Protein AF-I4GQU3-F1 (afdb_monomer)

Structure (mmCIF, N/CA/C/O backbone):
data_AF-I4GQU3-F1
#
_entry.id   AF-I4GQU3-F1
#
loop_
_atom_site.group_PDB
_atom_site.id
_at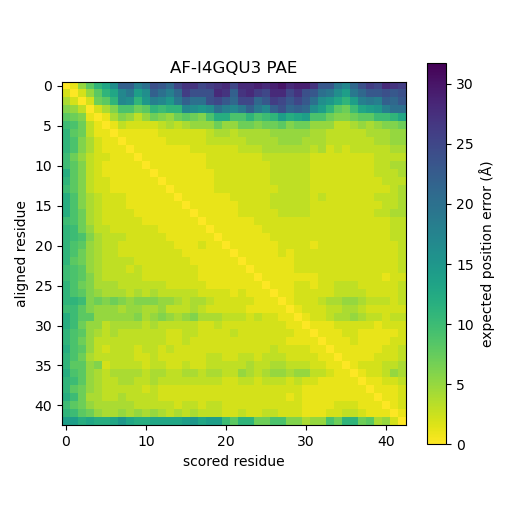om_site.type_symbol
_atom_site.label_atom_id
_atom_site.label_alt_id
_atom_site.label_comp_id
_atom_site.label_asym_id
_atom_site.label_entity_id
_atom_site.label_seq_id
_atom_site.pdbx_PDB_ins_code
_atom_site.Cartn_x
_atom_site.Cartn_y
_atom_site.Cartn_z
_atom_site.occupancy
_atom_site.B_iso_or_equiv
_atom_site.auth_seq_id
_atom_site.auth_comp_id
_atom_site.auth_asym_id
_atom_site.auth_atom_id
_atom_site.pdbx_PDB_model_num
ATOM 1 N N . MET A 1 1 ? 1.038 -16.484 -20.076 1.00 41.75 1 MET A N 1
ATOM 2 C CA . MET A 1 1 ? 0.806 -16.050 -18.686 1.00 41.75 1 MET A CA 1
ATOM 3 C C . MET A 1 1 ? 2.151 -15.669 -18.102 1.00 41.75 1 MET A C 1
ATOM 5 O O . MET A 1 1 ? 2.982 -16.545 -17.914 1.00 41.75 1 MET A O 1
ATOM 9 N N . THR A 1 2 ? 2.426 -14.379 -17.944 1.00 45.34 2 THR A N 1
ATOM 10 C CA . THR A 1 2 ? 3.597 -13.919 -17.192 1.00 45.34 2 THR A CA 1
ATOM 11 C C . THR A 1 2 ? 3.301 -14.159 -15.715 1.00 45.34 2 THR A C 1
ATOM 13 O O . THR A 1 2 ? 2.228 -13.800 -15.238 1.00 45.34 2 THR A O 1
ATOM 16 N N . THR A 1 3 ? 4.198 -14.828 -14.993 1.00 53.03 3 THR A N 1
ATOM 17 C CA . THR A 1 3 ? 4.150 -14.885 -13.525 1.00 53.03 3 THR A CA 1
ATOM 18 C C . THR A 1 3 ? 3.973 -13.458 -13.008 1.00 53.03 3 THR A C 1
ATOM 20 O O . THR A 1 3 ? 4.794 -12.599 -13.328 1.00 53.03 3 THR A O 1
ATOM 23 N N . GLY A 1 4 ? 2.858 -13.200 -12.315 1.00 64.25 4 GLY A N 1
ATOM 24 C CA . GLY A 1 4 ? 2.297 -11.880 -11.994 1.00 64.25 4 GLY A CA 1
ATOM 25 C C . GLY A 1 4 ? 3.091 -11.049 -10.985 1.00 64.25 4 GLY A C 1
ATOM 26 O O . GLY A 1 4 ? 2.511 -10.453 -10.081 1.00 64.25 4 GLY A O 1
ATOM 27 N N . ASN A 1 5 ? 4.409 -11.001 -11.137 1.00 82.31 5 ASN A N 1
ATOM 28 C CA . ASN A 1 5 ? 5.299 -10.235 -10.285 1.00 82.31 5 ASN A CA 1
ATOM 29 C C . ASN A 1 5 ? 5.033 -8.736 -10.471 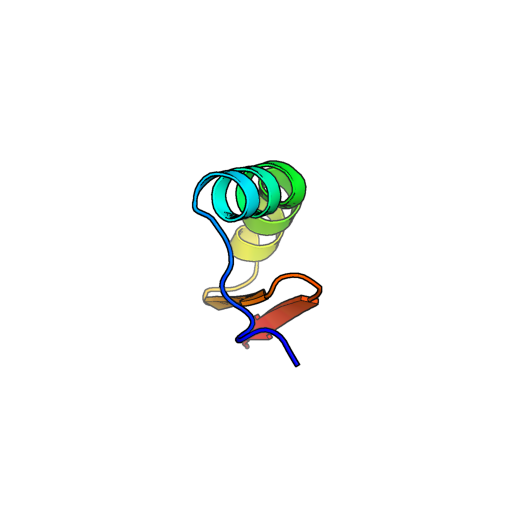1.00 82.31 5 ASN A C 1
ATOM 31 O O . ASN A 1 5 ? 4.803 -8.244 -11.579 1.00 82.31 5 ASN A O 1
ATOM 35 N N . ILE A 1 6 ? 5.017 -8.012 -9.361 1.00 86.50 6 ILE A N 1
ATOM 36 C CA . ILE A 1 6 ? 5.045 -6.555 -9.345 1.00 86.50 6 ILE A CA 1
ATOM 37 C C . ILE A 1 6 ? 6.492 -6.125 -9.158 1.00 86.50 6 ILE A C 1
ATOM 39 O O . ILE A 1 6 ? 7.201 -6.668 -8.312 1.00 86.50 6 ILE A O 1
ATOM 43 N N . THR A 1 7 ? 6.963 -5.211 -9.998 1.00 91.12 7 THR A N 1
ATOM 44 C CA . THR A 1 7 ? 8.270 -4.589 -9.791 1.00 91.12 7 THR A CA 1
ATOM 45 C C . THR A 1 7 ? 8.201 -3.653 -8.586 1.00 91.12 7 THR A C 1
ATOM 47 O O . THR A 1 7 ? 7.131 -3.152 -8.243 1.00 91.12 7 THR A O 1
ATOM 50 N N . ASN A 1 8 ? 9.340 -3.366 -7.955 1.00 92.12 8 ASN A N 1
ATOM 51 C CA . ASN A 1 8 ? 9.371 -2.441 -6.815 1.00 92.12 8 ASN A CA 1
ATOM 52 C C . ASN A 1 8 ? 8.835 -1.051 -7.189 1.00 92.12 8 ASN A C 1
ATOM 54 O O . ASN A 1 8 ? 8.087 -0.459 -6.423 1.00 92.12 8 ASN A O 1
ATOM 58 N N . VAL A 1 9 ? 9.139 -0.575 -8.400 1.00 94.44 9 VAL A N 1
ATOM 59 C CA . VAL A 1 9 ? 8.656 0.722 -8.897 1.00 94.44 9 VAL A CA 1
ATOM 60 C C . VAL A 1 9 ? 7.132 0.733 -9.040 1.00 94.44 9 VAL A C 1
ATOM 62 O O . VAL A 1 9 ? 6.473 1.688 -8.637 1.00 94.44 9 VAL A O 1
ATOM 65 N N . GLU A 1 10 ? 6.546 -0.336 -9.581 1.00 92.81 10 GLU A N 1
ATOM 66 C CA . GLU A 1 10 ? 5.088 -0.464 -9.663 1.00 92.81 10 GLU A CA 1
ATOM 67 C C . GLU A 1 10 ? 4.447 -0.593 -8.278 1.00 92.81 10 GLU A C 1
ATOM 69 O O . G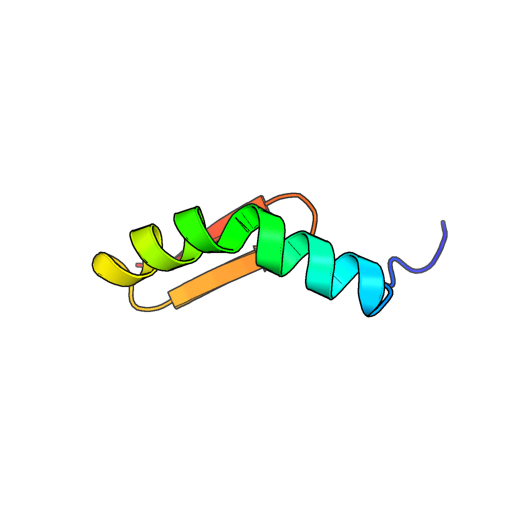LU A 1 10 ? 3.358 -0.065 -8.069 1.00 92.81 10 GLU A O 1
ATOM 74 N N . LEU A 1 11 ? 5.106 -1.275 -7.336 1.00 91.88 11 LEU A N 1
ATOM 75 C CA . LEU A 1 11 ? 4.636 -1.408 -5.958 1.00 91.88 11 LEU A CA 1
ATOM 76 C C . LEU A 1 11 ? 4.638 -0.055 -5.243 1.00 91.88 11 LEU A C 1
ATOM 78 O O . LEU A 1 11 ? 3.645 0.297 -4.611 1.00 91.88 11 LEU A O 1
ATOM 82 N N . GLU A 1 12 ? 5.710 0.724 -5.380 1.00 95.12 12 GLU A N 1
ATOM 83 C CA . GLU A 1 12 ? 5.799 2.080 -4.837 1.00 95.12 12 GLU A CA 1
ATOM 84 C C . GLU A 1 12 ? 4.711 2.979 -5.425 1.00 95.12 12 GLU A C 1
ATOM 86 O O . GLU A 1 12 ? 3.990 3.636 -4.676 1.00 95.12 12 GLU A O 1
ATOM 91 N N . ALA A 1 13 ? 4.529 2.960 -6.748 1.00 94.75 13 ALA A N 1
ATOM 92 C CA . ALA A 1 13 ? 3.479 3.729 -7.409 1.00 94.75 13 ALA A CA 1
ATOM 93 C C . ALA A 1 13 ? 2.077 3.310 -6.936 1.00 94.75 13 ALA A C 1
ATOM 95 O O . ALA A 1 13 ? 1.246 4.167 -6.636 1.00 94.75 13 ALA A O 1
ATOM 96 N N . LEU A 1 14 ? 1.818 2.004 -6.818 1.00 93.44 14 LEU A N 1
ATOM 97 C CA . LEU A 1 14 ? 0.559 1.473 -6.296 1.00 93.44 14 LEU A CA 1
ATOM 98 C C . LEU A 1 14 ? 0.301 1.976 -4.870 1.00 93.44 14 LEU A C 1
ATOM 100 O O . LEU A 1 14 ? -0.804 2.430 -4.574 1.00 93.44 14 LEU A O 1
ATOM 104 N N . PHE A 1 15 ? 1.317 1.949 -4.006 1.00 93.50 15 PHE A N 1
ATOM 105 C CA . PHE A 1 15 ? 1.198 2.410 -2.625 1.00 93.50 15 PHE A CA 1
ATOM 106 C C . PHE A 1 15 ? 0.955 3.920 -2.543 1.00 93.50 15 PHE A C 1
ATOM 108 O O . PHE A 1 15 ? 0.040 4.355 -1.848 1.00 93.50 15 PHE A O 1
ATOM 115 N N . GLN A 1 16 ? 1.727 4.723 -3.280 1.00 96.25 16 GLN A N 1
ATOM 116 C CA . GLN A 1 16 ? 1.611 6.186 -3.286 1.00 96.25 16 GLN A CA 1
ATOM 117 C C . GLN A 1 16 ? 0.252 6.649 -3.817 1.00 96.25 16 GLN A C 1
ATOM 119 O O . GLN A 1 16 ? -0.395 7.493 -3.198 1.00 96.25 16 GLN A O 1
ATOM 124 N N . ASN A 1 17 ? -0.226 6.045 -4.909 1.00 95.81 17 ASN A N 1
ATOM 125 C CA . ASN A 1 17 ? -1.510 6.396 -5.520 1.00 95.81 17 ASN A CA 1
ATOM 126 C C . ASN A 1 17 ? -2.699 6.139 -4.586 1.00 95.81 17 ASN A C 1
ATOM 128 O O . ASN A 1 17 ? -3.692 6.860 -4.642 1.00 95.81 17 ASN A O 1
ATOM 132 N N . ASN A 1 18 ? -2.597 5.131 -3.716 1.00 95.25 18 ASN A N 1
ATOM 133 C CA . ASN A 1 18 ? -3.668 4.758 -2.794 1.00 95.25 18 ASN A CA 1
ATOM 134 C C . ASN A 1 18 ? -3.448 5.277 -1.363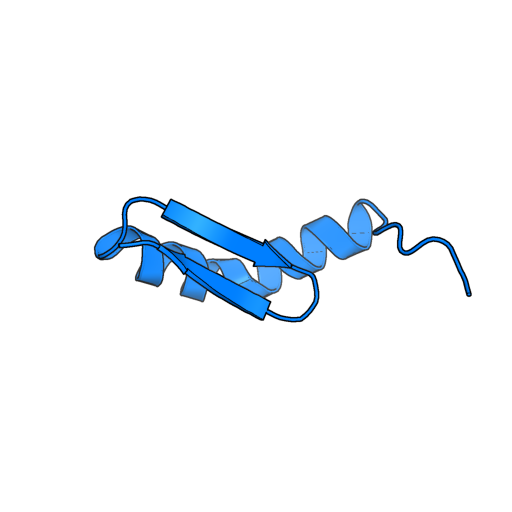 1.00 95.25 18 ASN A C 1
ATOM 136 O O . ASN A 1 18 ? -4.325 5.112 -0.515 1.00 95.25 18 ASN A O 1
ATOM 140 N N . LEU A 1 19 ? -2.318 5.932 -1.070 1.00 95.12 19 LEU A N 1
ATOM 141 C CA . LEU A 1 19 ? -1.941 6.353 0.282 1.00 95.12 19 LEU A CA 1
ATOM 142 C C . LEU A 1 19 ? -3.013 7.205 0.995 1.00 95.12 19 LEU A C 1
ATOM 144 O O . LEU A 1 19 ? -3.273 6.945 2.175 1.00 95.12 19 LEU A O 1
ATOM 148 N N . PRO A 1 20 ? -3.697 8.167 0.335 1.00 95.38 20 PRO A N 1
ATOM 149 C CA . PRO A 1 20 ? -4.774 8.920 0.978 1.00 95.38 20 PRO A CA 1
ATOM 150 C C . PRO A 1 20 ? -5.952 8.033 1.407 1.00 95.38 20 PRO A C 1
ATOM 152 O O . PRO A 1 20 ? -6.471 8.188 2.513 1.00 95.38 20 PRO A O 1
ATOM 155 N N . GLN A 1 21 ? -6.342 7.075 0.561 1.00 95.25 21 GLN A N 1
ATOM 156 C CA . GLN A 1 21 ? -7.431 6.140 0.843 1.00 95.25 21 GLN A CA 1
ATOM 157 C C . GLN A 1 21 ? -7.047 5.151 1.947 1.00 95.25 21 GLN A C 1
ATOM 159 O O . GLN A 1 21 ? -7.827 4.946 2.873 1.00 95.25 21 GLN A O 1
ATOM 164 N N . ILE A 1 22 ? -5.831 4.594 1.895 1.00 94.75 22 ILE A N 1
ATOM 165 C CA . ILE A 1 22 ? -5.266 3.730 2.943 1.00 94.75 22 ILE A CA 1
ATOM 166 C C . ILE A 1 22 ? -5.339 4.429 4.302 1.00 94.75 22 ILE A C 1
ATOM 168 O O . ILE A 1 22 ? -5.849 3.866 5.270 1.00 94.75 22 ILE A O 1
ATOM 1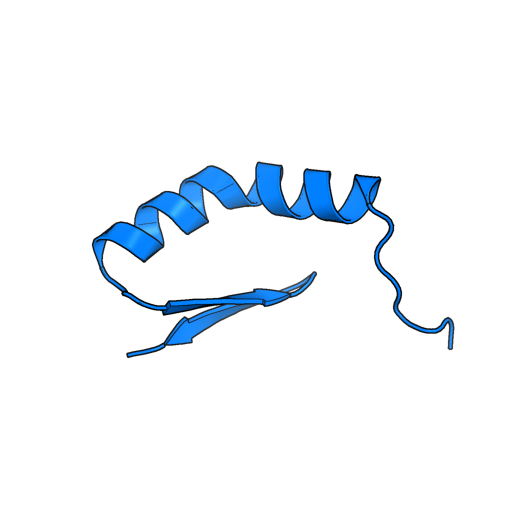72 N N . LYS A 1 23 ? -4.868 5.681 4.368 1.00 95.25 23 LYS A N 1
ATOM 173 C CA . LYS A 1 23 ? -4.878 6.472 5.601 1.00 95.25 23 LYS A CA 1
ATOM 174 C C . LYS A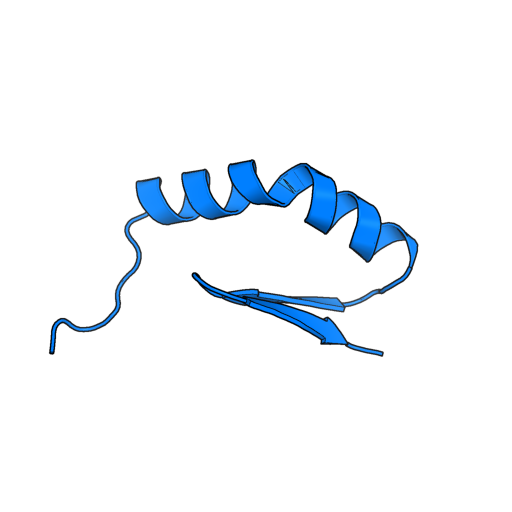 1 23 ? -6.298 6.669 6.128 1.00 95.25 23 LYS A C 1
ATOM 176 O O . LYS A 1 23 ? -6.508 6.541 7.329 1.00 95.25 23 LYS A O 1
ATOM 181 N N . ALA A 1 24 ? -7.257 6.972 5.253 1.00 96.12 24 ALA A N 1
ATOM 182 C CA . ALA A 1 24 ? -8.655 7.122 5.642 1.00 96.12 24 ALA A CA 1
ATOM 183 C C . ALA A 1 24 ? -9.247 5.809 6.181 1.00 96.12 24 ALA A C 1
ATOM 185 O O . ALA A 1 24 ? -9.893 5.823 7.226 1.00 96.12 24 ALA A O 1
ATOM 186 N N . LEU A 1 25 ? -8.986 4.671 5.534 1.00 95.56 25 LEU A N 1
ATOM 187 C CA . LEU A 1 25 ? -9.495 3.365 5.970 1.00 95.56 25 LEU A CA 1
ATOM 188 C C . LEU A 1 25 ? -8.938 2.946 7.335 1.00 95.56 25 LEU A C 1
ATOM 190 O O . LEU A 1 25 ? -9.696 2.488 8.187 1.00 95.56 25 LEU A O 1
ATOM 194 N N . PHE A 1 26 ? -7.653 3.196 7.594 1.00 95.06 26 PHE A N 1
ATOM 195 C CA . PHE A 1 26 ? -7.045 2.908 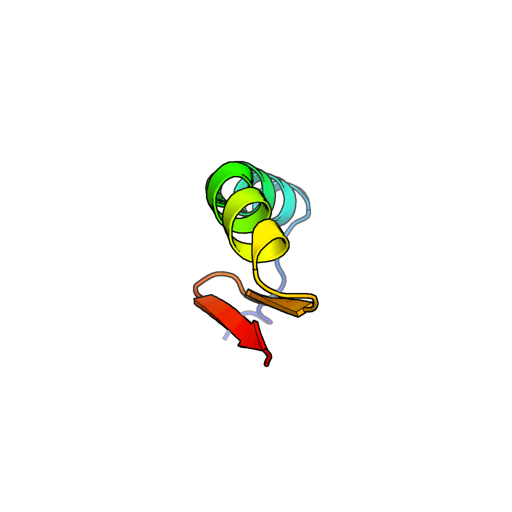8.897 1.00 95.06 26 PHE A CA 1
ATOM 196 C C . PHE A 1 26 ? -7.572 3.776 10.050 1.00 95.06 26 PHE A C 1
ATOM 198 O O . PHE A 1 26 ? -7.290 3.482 11.207 1.00 95.06 26 PHE A O 1
ATOM 205 N N . THR A 1 27 ? -8.364 4.822 9.782 1.00 95.56 27 THR A N 1
ATOM 206 C CA . THR A 1 27 ? -9.079 5.529 10.863 1.00 95.56 27 THR A CA 1
ATOM 207 C C . THR A 1 27 ? -10.252 4.725 11.429 1.00 95.56 27 THR A C 1
ATOM 209 O O . THR A 1 27 ? -10.676 4.990 12.550 1.00 95.56 27 THR A O 1
ATOM 212 N N . GLN A 1 28 ? -10.776 3.763 10.664 1.00 94.50 28 GLN A N 1
ATOM 213 C CA . GLN A 1 28 ? -11.996 3.011 10.984 1.00 94.50 28 GLN A CA 1
ATOM 214 C C . GLN A 1 28 ? -11.751 1.504 11.124 1.00 94.50 28 GLN A C 1
ATOM 216 O O . GLN A 1 28 ? -12.545 0.816 11.761 1.00 94.50 28 GLN A O 1
ATOM 221 N N . HIS A 1 29 ? -10.661 0.992 10.550 1.00 95.81 29 HIS A N 1
ATOM 222 C CA . HIS A 1 29 ? -10.362 -0.435 10.480 1.00 95.81 29 HIS A CA 1
ATOM 223 C C . HIS A 1 29 ? -8.933 -0.724 10.925 1.00 95.81 29 HIS A C 1
ATOM 225 O O . HIS A 1 29 ? -8.013 0.036 10.633 1.00 95.81 29 HIS A O 1
ATOM 231 N N . SER A 1 30 ? -8.743 -1.860 11.590 1.00 93.88 30 SER A N 1
ATOM 232 C CA . SER A 1 30 ? -7.430 -2.285 12.091 1.00 93.88 30 SER A CA 1
ATOM 233 C C . SER A 1 30 ? -6.617 -3.063 11.056 1.00 93.88 30 SER A C 1
ATOM 235 O O . SER A 1 30 ? -5.405 -3.201 11.209 1.00 93.88 30 SER A O 1
ATOM 237 N N . LEU A 1 31 ? -7.271 -3.586 10.013 1.00 95.62 31 LEU A N 1
ATOM 238 C CA . LEU A 1 31 ? -6.642 -4.403 8.983 1.00 95.62 31 LEU A CA 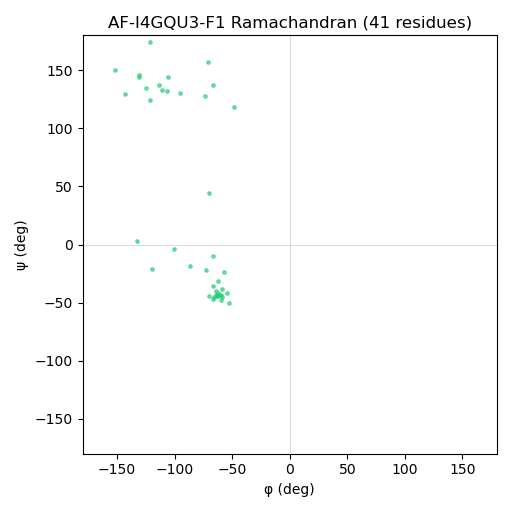1
ATOM 239 C C . LEU A 1 31 ? -7.250 -4.119 7.608 1.00 95.62 31 LEU A C 1
ATOM 241 O O . LEU A 1 31 ? -8.465 -4.178 7.413 1.00 95.62 31 LEU A O 1
ATOM 245 N N . ILE A 1 32 ? -6.371 -3.868 6.645 1.00 94.88 32 ILE A N 1
ATOM 246 C CA . ILE A 1 32 ? -6.700 -3.771 5.226 1.00 94.88 32 ILE A CA 1
ATOM 247 C C . ILE A 1 32 ? -5.717 -4.627 4.430 1.00 94.88 32 ILE A C 1
ATOM 249 O O . ILE A 1 32 ? -4.535 -4.714 4.769 1.00 94.88 32 ILE A O 1
ATOM 253 N N . GLU A 1 33 ? -6.204 -5.224 3.354 1.00 94.56 33 GLU A N 1
ATOM 254 C CA . GLU A 1 33 ? -5.412 -5.947 2.368 1.00 94.56 33 GLU A CA 1
ATOM 255 C C . GLU A 1 33 ? -5.465 -5.188 1.038 1.00 94.56 33 GLU A C 1
ATOM 257 O O . GLU A 1 33 ? -6.517 -4.701 0.621 1.00 94.56 33 GLU A O 1
ATOM 262 N N . MET A 1 34 ? -4.324 -5.070 0.358 1.00 92.31 34 MET A N 1
ATOM 263 C CA . MET A 1 34 ? -4.229 -4.407 -0.941 1.00 92.31 34 MET A CA 1
ATOM 264 C C . MET A 1 34 ? -3.599 -5.330 -1.977 1.00 92.31 34 MET A C 1
ATOM 266 O O . MET A 1 34 ? -2.550 -5.926 -1.750 1.00 92.31 34 MET A O 1
ATOM 270 N N . SER A 1 35 ? -4.224 -5.365 -3.149 1.00 90.69 35 SER A N 1
ATOM 271 C CA . SER A 1 35 ? -3.725 -5.976 -4.378 1.00 90.69 35 SER A CA 1
ATOM 272 C C . SER A 1 35 ? -3.638 -4.924 -5.490 1.00 90.69 35 SER A C 1
ATOM 274 O O . SER A 1 35 ? -4.087 -3.791 -5.335 1.00 90.69 35 SER A O 1
ATOM 276 N N . ARG A 1 36 ? -3.086 -5.292 -6.654 1.00 88.44 36 ARG A N 1
ATOM 277 C CA . ARG A 1 36 ? -2.880 -4.373 -7.796 1.00 88.44 36 ARG A CA 1
ATOM 278 C C . ARG A 1 36 ? -4.169 -3.692 -8.289 1.00 88.44 36 ARG A C 1
ATOM 280 O O . ARG A 1 36 ? -4.107 -2.646 -8.923 1.00 88.44 36 ARG A O 1
ATOM 287 N N . ASN A 1 37 ? -5.322 -4.301 -8.037 1.00 90.00 37 ASN A N 1
ATOM 288 C CA . ASN A 1 37 ? -6.626 -3.903 -8.562 1.00 90.00 37 ASN A CA 1
ATOM 289 C C . ASN A 1 37 ? -7.734 -3.850 -7.498 1.00 90.00 37 ASN A C 1
ATOM 291 O O . ASN A 1 37 ? -8.884 -3.593 -7.846 1.00 90.00 37 ASN A O 1
ATOM 295 N N . SER A 1 38 ? -7.423 -4.095 -6.225 1.00 91.88 38 SER A N 1
ATOM 296 C CA . SER A 1 38 ? -8.434 -4.120 -5.169 1.00 91.88 38 SER A CA 1
ATOM 297 C C . SER A 1 38 ? -7.864 -3.738 -3.812 1.00 91.88 38 SER A C 1
ATOM 299 O O . SER A 1 38 ? -6.706 -4.017 -3.503 1.00 91.88 38 SER A O 1
ATOM 301 N N . ILE A 1 39 ? -8.723 -3.149 -2.985 1.00 94.00 39 ILE A N 1
ATOM 302 C CA . ILE A 1 39 ? -8.493 -2.937 -1.557 1.00 94.00 39 ILE A CA 1
ATOM 303 C C . ILE A 1 39 ? -9.627 -3.645 -0.827 1.00 94.00 39 ILE A C 1
ATOM 305 O O . ILE A 1 39 ? -10.797 -3.386 -1.107 1.00 94.00 39 ILE A O 1
ATOM 309 N N . ILE A 1 40 ? -9.276 -4.551 0.076 1.00 95.62 40 ILE A N 1
ATOM 310 C CA . ILE A 1 40 ? -10.206 -5.319 0.898 1.00 95.62 40 ILE A CA 1
ATOM 311 C C . ILE A 1 40 ? -10.058 -4.827 2.335 1.00 95.62 40 ILE A C 1
ATOM 313 O O . ILE A 1 40 ? -8.952 -4.651 2.844 1.00 95.62 40 ILE A O 1
ATOM 317 N N . VAL A 1 41 ? -11.188 -4.570 2.981 1.00 95.50 41 VAL A N 1
ATOM 318 C CA . VAL A 1 41 ? -11.251 -4.115 4.368 1.00 95.50 41 VAL A CA 1
ATOM 319 C C . VAL A 1 41 ? -11.740 -5.271 5.227 1.00 95.50 41 VAL A C 1
ATOM 321 O O . VAL A 1 41 ? -12.730 -5.914 4.879 1.00 95.50 41 VAL A O 1
ATOM 324 N N . HIS A 1 42 ? -11.060 -5.524 6.340 1.00 93.31 42 HIS A N 1
ATOM 325 C CA . HIS A 1 42 ? -11.436 -6.571 7.285 1.00 93.31 42 HIS A CA 1
ATOM 326 C C . HIS A 1 42 ? -12.069 -5.951 8.541 1.00 93.31 42 HIS A C 1
ATOM 328 O O . HIS A 1 42 ? -11.676 -4.860 8.968 1.00 93.31 42 HIS A O 1
ATOM 334 N N . HIS A 1 43 ? -13.065 -6.644 9.102 1.00 82.94 43 HIS A N 1
ATOM 335 C CA . HIS A 1 43 ? -13.805 -6.253 10.307 1.00 82.94 43 HIS A CA 1
ATOM 336 C C . HIS A 1 43 ? -13.356 -7.061 11.521 1.00 82.94 43 HIS A C 1
ATOM 338 O O . HIS A 1 43 ? -13.118 -8.279 11.350 1.00 82.94 43 HIS A O 1
#

pLDDT: mean 89.34, std 12.91, range [41.75, 96.25]

Organism: NCBI:txid1160282

Foldseek 3Di:
DPPPDDDPVNVVVQCVVCVVVVVVLVVPAVDWDDDSPDIGTDD

Mean predicted aligned error: 4.52 Å

Sequence (43 aa):
MTTGNITNVELEALFQNNLPQIKALFTQHSLIEMSRNSIIVHH

Solvent-accessible surface area (backbone atoms only — not comparable to full-atom values): 2856 Å² total; per-residue (Å²): 133,76,82,85,74,74,51,70,70,57,49,50,50,54,48,62,77,40,41,72,58,53,56,57,48,57,75,82,33,94,45,73,49,78,57,101,88,49,76,48,78,52,133

Secondary structure (DSSP, 8-state):
----PPPHHHHHHHHHHHHHHHHHHTTT-SEEEEETTEEEEE-

Radius of gyration: 11.92 Å; Cα contacts (8 Å, |Δi|>4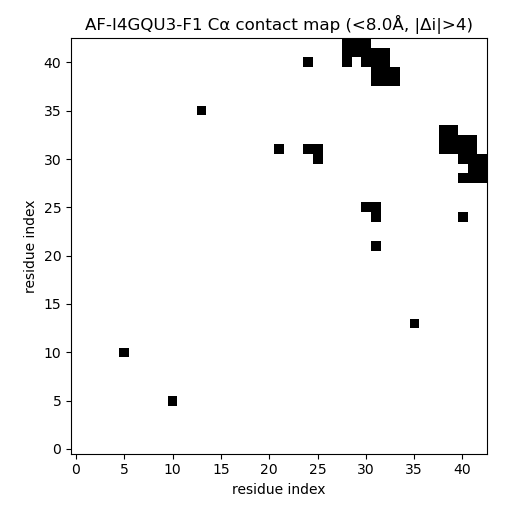): 25; chains: 1; bounding box: 23×25×31 Å